Protein AF-A0A9K3H1L2-F1 (afdb_monomer)

Solvent-accessible surface area (backbone atoms only — not comparable to full-atom values): 10005 Å² total; per-residue (Å²): 133,83,80,84,75,62,92,83,67,81,82,74,64,84,87,53,55,66,68,52,49,52,46,61,55,47,61,70,52,71,72,56,74,76,84,75,77,67,78,97,66,95,74,82,89,48,74,64,56,53,55,50,35,44,74,70,60,80,44,50,60,43,63,52,41,54,53,48,51,54,51,54,54,57,38,54,30,93,93,59,59,62,38,61,56,74,37,62,48,73,66,58,32,48,43,35,23,56,15,57,78,63,77,84,90,92,91,78,59,98,61,60,52,81,82,46,75,80,89,71,73,54,80,68,55,46,52,42,47,73,69,50,53,67,72,69,61,39,66,60,51,24,68,96,62,79,62,88,82,51,63,19,99,90,65,81

InterPro domains:
  IPR000120 Amidase [PTHR11895] (106-156)
  IPR023631 Amidase signature domain [PF01425] (115-156)
  IPR036928 Amidase signature (AS) superfamily [G3DSA:3.90.1300.10] (3-156)
  IPR036928 Amidase signature (AS) superfamily [SSF75304] (42-156)

Sequence (156 aa):
MSADAEQETKCLDSSLSAAQQVQEAKDCLETIPKHLTSDNTFRRWTIMDYSSAYGSGAITPHMVAQRLISAIMQSSDPGMDMSFFINYEAHDILKQATESTLRYEKGGTKWLHKVRACKEDAACVERLRSCGAILVGKTNMHELGAGTSGINPHYG

Foldseek 3Di:
DDDDDDPLDDDQDPVDQLVVSVVVVVVSVVPPDPVVDDDPDDDDDDPVNVVVCCVVVVDALLNVLVVVVVVCVVCCDPVHLVQFAPDFDSVLLNVLRVCLVPDDDDADDDPVCVVDPDPDDDPVVVSCVSVSHRDGYHTQADDVNPDDDRDDPVRD

Secondary structure (DSSP, 8-state):
-PPPPPTT--PPPTTS-HHHHHHHHHHHHHTS-GGG--SS---PPPHHHHHHHHHTTSS-HHHHHHHHHHHHHHHTSTTT----EEE--HHHHHHHHHTTTS-------TTHHHHS---S--HHHHHHHHTT-----EE--SGGG--SS---TTT-

Nearest PDB structures (foldseek):
  8ey9-assembly3_C  TM=8.103E-01  e=6.232E-07  Arabidopsis thaliana
  8eww-assembly2_B  TM=7.686E-01  e=2.328E-07  Arabidopsis thaliana
  6dii-assembly6_K  TM=8.052E-01  e=8.477E-07  Arabidopsis thaliana

Mean predicted aligned error: 10.19 Å

Structure (mmCIF, N/CA/C/O backbone):
data_AF-A0A9K3H1L2-F1
#
_entry.id   AF-A0A9K3H1L2-F1
#
loop_
_atom_site.group_PDB
_atom_site.id
_atom_site.type_symbol
_atom_site.label_atom_id
_atom_site.label_alt_id
_atom_site.label_comp_id
_atom_site.label_asym_id
_atom_site.label_entity_id
_atom_site.label_seq_id
_atom_site.pdbx_PDB_ins_code
_atom_site.Cartn_x
_atom_site.Cartn_y
_atom_site.Cartn_z
_atom_site.occupancy
_atom_site.B_iso_or_equiv
_atom_site.auth_seq_id
_atom_site.auth_comp_id
_atom_site.auth_asym_id
_atom_site.auth_atom_id
_atom_site.pdbx_PDB_model_num
ATOM 1 N N . MET A 1 1 ? -3.029 -33.231 26.537 1.00 38.19 1 MET A N 1
ATOM 2 C CA . MET A 1 1 ? -1.870 -32.373 26.857 1.00 38.19 1 MET A CA 1
ATOM 3 C C . MET A 1 1 ? -2.324 -30.939 26.683 1.00 38.19 1 MET A C 1
ATOM 5 O O . MET A 1 1 ? -2.920 -30.669 25.648 1.00 38.19 1 MET A O 1
ATOM 9 N N . SER A 1 2 ? -2.124 -30.067 27.673 1.00 42.56 2 SER A N 1
ATOM 10 C CA . SER A 1 2 ? -2.255 -28.627 27.421 1.00 42.56 2 SER A CA 1
ATOM 11 C C . SER A 1 2 ? -1.032 -28.182 26.628 1.00 42.56 2 SER A C 1
ATOM 13 O O . SER A 1 2 ? 0.057 -28.693 26.883 1.00 42.56 2 SER A O 1
ATOM 15 N N . ALA A 1 3 ? -1.205 -27.265 25.681 1.00 50.31 3 ALA A N 1
ATOM 16 C CA . ALA A 1 3 ? -0.089 -26.432 25.260 1.00 50.31 3 ALA A CA 1
ATOM 17 C C . ALA A 1 3 ? 0.103 -25.360 26.339 1.00 50.31 3 ALA A C 1
ATOM 19 O O . ALA A 1 3 ? -0.887 -24.807 26.829 1.00 50.31 3 ALA A O 1
ATOM 20 N N . ASP A 1 4 ? 1.346 -25.094 26.726 1.00 50.62 4 ASP A N 1
ATOM 21 C CA . ASP A 1 4 ? 1.661 -23.950 27.573 1.00 50.62 4 ASP A CA 1
ATOM 22 C C . ASP A 1 4 ? 1.526 -22.685 26.722 1.00 50.62 4 ASP A C 1
ATOM 24 O O . ASP A 1 4 ? 2.209 -22.529 25.709 1.00 50.62 4 ASP A O 1
ATOM 28 N N . ALA A 1 5 ? 0.591 -21.808 27.087 1.00 57.31 5 ALA A N 1
ATOM 29 C CA . ALA A 1 5 ? 0.401 -20.546 26.387 1.00 57.31 5 ALA A CA 1
ATOM 30 C C . ALA A 1 5 ? 1.557 -19.595 26.729 1.00 57.31 5 ALA A C 1
ATOM 32 O O . ALA A 1 5 ? 1.790 -19.291 27.901 1.00 57.31 5 ALA A O 1
ATOM 33 N N . GLU A 1 6 ? 2.269 -19.122 25.706 1.00 58.81 6 GLU A N 1
ATOM 34 C CA . GLU A 1 6 ? 3.318 -18.112 25.849 1.00 58.81 6 GLU A CA 1
ATOM 35 C C . GLU A 1 6 ? 2.742 -16.855 26.514 1.00 58.81 6 GLU A C 1
ATOM 37 O O . GLU A 1 6 ? 1.812 -16.234 26.000 1.00 58.81 6 GLU A O 1
ATOM 42 N N . GLN A 1 7 ? 3.285 -16.483 27.675 1.00 59.97 7 GLN A N 1
ATOM 43 C CA . GLN A 1 7 ? 2.650 -15.516 28.583 1.00 59.97 7 GLN A CA 1
ATOM 44 C C . GLN A 1 7 ? 2.628 -14.066 28.062 1.00 59.97 7 GLN A C 1
ATOM 46 O O . GLN A 1 7 ? 1.954 -13.224 28.650 1.00 59.97 7 GLN A O 1
ATOM 51 N N . GLU A 1 8 ? 3.312 -13.785 26.949 1.00 68.00 8 GLU A N 1
ATOM 52 C CA . GLU A 1 8 ? 3.322 -12.481 26.268 1.00 68.00 8 GLU A CA 1
ATOM 53 C C . GLU A 1 8 ? 2.535 -12.487 24.933 1.00 68.00 8 GLU A C 1
ATOM 55 O O . GLU A 1 8 ? 2.358 -11.441 24.308 1.00 68.00 8 GLU A O 1
ATOM 60 N N . THR A 1 9 ? 2.002 -13.638 24.498 1.00 72.44 9 THR A N 1
ATOM 61 C CA . THR A 1 9 ? 1.337 -13.797 23.192 1.00 72.44 9 THR A CA 1
ATOM 62 C C . THR A 1 9 ? -0.180 -13.574 23.299 1.00 72.44 9 THR A C 1
ATOM 64 O O . THR A 1 9 ? -0.951 -14.493 23.585 1.00 72.44 9 THR A O 1
ATOM 67 N N . LYS A 1 10 ? -0.650 -12.346 23.021 1.00 78.56 10 LYS A N 1
ATOM 68 C CA . LYS A 1 10 ? -2.092 -12.045 22.893 1.00 78.56 10 LYS A CA 1
ATOM 69 C C . LYS A 1 10 ? -2.632 -12.514 21.535 1.00 78.56 10 LYS A C 1
ATOM 71 O O . LYS A 1 10 ? -2.436 -11.854 20.515 1.00 78.56 10 LYS A O 1
ATOM 76 N N . CYS A 1 11 ? -3.393 -13.606 21.528 1.00 80.38 11 CYS A N 1
ATOM 77 C CA . CYS A 1 11 ? -4.211 -13.989 20.377 1.00 80.38 11 CYS A CA 1
ATOM 78 C C . CYS A 1 11 ? -5.351 -12.976 20.160 1.00 80.38 11 CYS A C 1
ATOM 80 O O . CYS A 1 11 ? -6.143 -12.738 21.070 1.00 80.38 11 CYS A O 1
ATOM 82 N N . LEU A 1 12 ? -5.454 -12.413 18.952 1.00 78.31 12 LEU A N 1
ATOM 83 C CA . LEU A 1 12 ? -6.598 -11.593 18.534 1.00 78.31 12 LEU A CA 1
ATOM 84 C C . LEU A 1 12 ? -7.804 -12.492 18.234 1.00 78.31 12 LEU A C 1
ATOM 86 O O . LEU A 1 12 ? -7.647 -13.533 17.590 1.00 78.31 12 LEU A O 1
ATOM 90 N N . ASP A 1 13 ? -9.009 -12.087 18.640 1.00 82.12 13 ASP A N 1
ATOM 91 C CA . ASP A 1 13 ? -10.205 -12.874 18.330 1.00 82.12 13 ASP A CA 1
ATOM 92 C C . ASP A 1 13 ? -10.614 -12.723 16.853 1.00 82.12 13 ASP A C 1
ATOM 94 O O . ASP A 1 13 ? -11.000 -11.655 16.369 1.00 82.12 13 ASP A O 1
ATOM 98 N N . SER A 1 14 ? -10.570 -13.849 16.141 1.00 78.62 14 SER A N 1
ATOM 99 C CA . SER A 1 14 ? -11.012 -13.997 14.753 1.00 78.62 14 SER A CA 1
ATOM 100 C C . SER A 1 14 ? -12.489 -13.655 14.498 1.00 78.62 14 SER A C 1
ATOM 102 O O . SER A 1 14 ? -12.841 -13.421 13.343 1.00 78.62 14 SER A O 1
ATOM 104 N N . SER A 1 15 ? -13.340 -13.613 15.534 1.00 86.69 15 SER A N 1
ATOM 105 C CA . SER A 1 15 ? -14.758 -13.234 15.429 1.00 86.69 15 SER A CA 1
ATOM 106 C C . SER A 1 15 ? -14.979 -11.718 15.307 1.00 86.69 15 SER A C 1
ATOM 108 O O . SER A 1 15 ? -16.012 -11.276 14.797 1.00 86.69 15 SER A O 1
ATOM 110 N N . LEU A 1 16 ? -14.004 -10.915 15.748 1.00 85.50 16 LEU A N 1
ATOM 111 C CA . LEU A 1 16 ? -14.066 -9.455 15.725 1.00 85.50 16 LEU A CA 1
ATOM 112 C C . LEU A 1 16 ? -13.960 -8.898 14.299 1.00 85.50 16 LEU A C 1
ATOM 114 O O . LEU A 1 16 ? -13.310 -9.471 13.424 1.00 85.50 16 LEU A O 1
ATOM 118 N N . SER A 1 17 ? -14.539 -7.716 14.069 1.00 85.56 17 SER A N 1
ATOM 119 C CA . SER A 1 17 ? -14.324 -7.000 12.808 1.00 85.56 17 SER A CA 1
ATOM 120 C C . SER A 1 17 ? -12.861 -6.567 12.651 1.00 85.56 17 SER A C 1
ATOM 122 O O . SER A 1 17 ? -12.158 -6.308 13.631 1.00 85.56 17 SER A O 1
ATOM 124 N N . ALA A 1 18 ? -12.410 -6.406 11.405 1.00 80.62 18 ALA A N 1
ATOM 125 C CA . ALA A 1 18 ? -11.032 -6.019 11.098 1.00 80.62 18 ALA A CA 1
ATOM 126 C C . ALA A 1 18 ? -10.598 -4.705 11.790 1.00 80.62 18 ALA A C 1
ATOM 128 O O . ALA A 1 18 ? -9.457 -4.578 12.228 1.00 80.62 18 ALA A O 1
ATOM 129 N N . ALA A 1 19 ? -11.519 -3.749 11.971 1.00 79.81 19 ALA A N 1
ATOM 130 C CA . ALA A 1 19 ? -11.256 -2.510 12.705 1.00 79.81 19 ALA A CA 1
ATOM 131 C C . ALA A 1 19 ? -11.042 -2.738 14.216 1.00 79.81 19 ALA A C 1
ATOM 133 O O . ALA A 1 19 ? -10.183 -2.093 14.815 1.00 79.81 19 ALA A O 1
ATOM 134 N N . GLN A 1 20 ? -11.780 -3.672 14.826 1.00 85.69 20 GLN A N 1
ATOM 135 C CA . GLN A 1 20 ? -11.601 -4.049 16.233 1.00 85.69 20 GLN A CA 1
ATOM 136 C C . GLN A 1 20 ? -10.285 -4.808 16.440 1.00 85.69 20 GLN A C 1
ATOM 138 O O . GLN A 1 20 ? -9.550 -4.477 17.362 1.00 85.69 20 GLN A O 1
ATOM 143 N N . GLN A 1 21 ? -9.934 -5.742 15.548 1.00 87.38 21 GLN A N 1
ATOM 144 C CA . GLN A 1 21 ? -8.642 -6.449 15.583 1.00 87.38 21 GLN A CA 1
ATOM 145 C C . GLN A 1 21 ? -7.455 -5.477 15.463 1.00 87.38 21 GLN A C 1
ATOM 147 O O . GLN A 1 21 ? -6.460 -5.613 16.173 1.00 87.38 21 GLN A O 1
ATOM 152 N N . VAL A 1 22 ? -7.571 -4.452 14.608 1.00 84.69 22 VAL A N 1
ATOM 153 C CA . VAL A 1 22 ? -6.570 -3.375 14.503 1.00 84.69 22 VAL A CA 1
ATOM 154 C C . VAL A 1 22 ? -6.500 -2.530 15.779 1.00 84.69 22 VAL A C 1
ATOM 156 O O . VAL A 1 22 ? -5.401 -2.134 16.164 1.00 84.69 22 VAL A O 1
ATOM 159 N N . GLN A 1 23 ? -7.622 -2.260 16.456 1.00 84.75 23 GLN A N 1
ATOM 160 C CA . GLN A 1 23 ? -7.600 -1.529 17.727 1.00 84.75 23 GLN A CA 1
ATOM 161 C C . GLN A 1 23 ? -6.967 -2.361 18.850 1.00 84.75 23 GLN A C 1
ATOM 163 O O . GLN A 1 23 ? -6.051 -1.880 19.506 1.00 84.75 23 GLN A O 1
ATOM 168 N N . GLU A 1 24 ? -7.349 -3.631 18.995 1.00 87.88 24 GLU A N 1
ATOM 169 C CA . GLU A 1 24 ? -6.741 -4.542 19.972 1.00 87.88 24 GLU A CA 1
ATOM 170 C C . GLU A 1 24 ? -5.217 -4.663 19.808 1.00 87.88 24 GLU A C 1
ATOM 172 O O . GLU A 1 24 ? -4.501 -4.812 20.798 1.00 87.88 24 GLU A O 1
ATOM 177 N N . ALA A 1 25 ? -4.724 -4.604 18.567 1.00 86.62 25 ALA A N 1
ATOM 178 C CA . ALA A 1 25 ? -3.297 -4.599 18.261 1.00 86.62 25 ALA A CA 1
ATOM 179 C C . ALA A 1 25 ? -2.620 -3.251 18.579 1.00 86.62 25 ALA A C 1
ATOM 181 O O . ALA A 1 25 ? -1.458 -3.243 18.981 1.00 86.62 25 ALA A O 1
ATOM 182 N N . LYS A 1 26 ? -3.323 -2.114 18.441 1.00 85.00 26 LYS A N 1
ATOM 183 C CA . LYS A 1 26 ? -2.826 -0.795 18.880 1.00 85.00 26 LYS A CA 1
ATOM 184 C C . LYS A 1 26 ? -2.667 -0.730 20.395 1.00 85.00 26 LYS A C 1
ATOM 186 O O . LYS A 1 26 ? -1.634 -0.259 20.866 1.00 85.00 26 LYS A O 1
ATOM 191 N N . ASP A 1 27 ? -3.640 -1.240 21.145 1.00 85.06 27 ASP A N 1
ATOM 192 C CA . ASP A 1 27 ? -3.627 -1.213 22.613 1.00 85.06 27 ASP A CA 1
ATOM 193 C C . ASP A 1 27 ? -2.390 -1.953 23.177 1.00 85.06 27 ASP A C 1
ATOM 195 O O . ASP A 1 27 ? -1.759 -1.511 24.139 1.00 85.06 27 ASP A O 1
ATOM 199 N N . CYS A 1 28 ? -1.968 -3.035 22.510 1.00 82.88 28 CYS A N 1
ATOM 200 C CA . CYS A 1 28 ? -0.737 -3.777 22.812 1.00 82.88 28 CYS A CA 1
ATOM 201 C C . CYS A 1 28 ? 0.571 -3.065 22.406 1.00 82.88 28 CYS A C 1
ATOM 203 O O . CYS A 1 28 ? 1.640 -3.502 22.820 1.00 82.88 28 CYS A O 1
ATOM 205 N N . LEU A 1 29 ? 0.519 -1.986 21.620 1.00 79.12 29 LEU A N 1
ATOM 206 C CA . LEU A 1 29 ? 1.688 -1.165 21.275 1.00 79.12 29 LEU A CA 1
ATOM 207 C C . LEU A 1 29 ? 1.828 0.061 22.187 1.00 79.12 29 LEU A C 1
ATOM 209 O O . LEU A 1 29 ? 2.946 0.507 22.439 1.00 79.12 29 LEU A O 1
ATOM 213 N N . GLU A 1 30 ? 0.727 0.606 22.716 1.00 67.31 30 GLU A N 1
ATOM 214 C CA . GLU A 1 30 ? 0.779 1.774 23.613 1.00 67.31 30 GLU A CA 1
ATOM 215 C C . GLU A 1 30 ? 1.362 1.463 25.002 1.00 67.31 30 GLU A C 1
ATOM 217 O O . GLU A 1 30 ? 1.792 2.376 25.710 1.00 67.31 30 GLU A O 1
ATOM 222 N N . THR A 1 31 ? 1.455 0.181 25.363 1.00 59.88 31 THR A N 1
ATOM 223 C CA . THR A 1 31 ? 2.167 -0.308 26.556 1.00 59.88 31 THR A CA 1
ATOM 224 C C . THR A 1 31 ? 3.696 -0.278 26.422 1.00 59.88 31 THR A C 1
ATOM 226 O O . THR A 1 31 ? 4.390 -0.418 27.430 1.00 59.88 31 THR A O 1
ATOM 229 N N . ILE A 1 32 ? 4.250 -0.036 25.225 1.00 59.00 32 ILE A N 1
ATOM 230 C CA . ILE A 1 32 ? 5.700 0.104 25.017 1.00 59.00 32 ILE A CA 1
ATOM 231 C C . ILE A 1 32 ? 6.167 1.483 25.540 1.00 59.00 32 ILE A C 1
ATOM 233 O O . ILE A 1 32 ? 5.674 2.514 25.069 1.00 59.00 32 ILE A O 1
ATOM 237 N N . PRO A 1 33 ? 7.128 1.564 26.488 1.00 54.47 33 PRO A N 1
ATOM 238 C CA . PRO A 1 33 ? 7.488 2.832 27.124 1.00 54.47 33 PRO A CA 1
ATOM 239 C C . PRO A 1 33 ? 8.045 3.891 26.160 1.00 54.47 33 PRO A C 1
ATOM 241 O O . PRO A 1 33 ? 9.124 3.748 25.586 1.00 54.47 33 PRO A O 1
ATOM 244 N N . LYS A 1 34 ? 7.368 5.045 26.100 1.00 56.69 34 LYS A N 1
ATOM 245 C CA . LYS A 1 34 ? 7.768 6.233 25.312 1.00 56.69 34 LYS A CA 1
ATOM 246 C C . LYS A 1 34 ? 9.104 6.865 25.761 1.00 56.69 34 LYS A C 1
ATOM 248 O O . LYS A 1 34 ? 9.596 7.785 25.122 1.00 56.69 34 LYS A O 1
ATOM 253 N N . HIS A 1 35 ? 9.717 6.373 26.839 1.00 50.72 35 HIS A N 1
ATOM 254 C CA . HIS A 1 35 ? 10.940 6.925 27.436 1.00 50.72 35 HIS A CA 1
ATOM 255 C C . HIS A 1 35 ? 12.227 6.644 26.623 1.00 50.72 35 HIS A C 1
ATOM 257 O O . HIS A 1 35 ? 13.290 7.168 26.952 1.00 50.72 35 HIS A O 1
ATOM 263 N N . LEU A 1 36 ? 12.153 5.845 25.551 1.00 52.50 36 LEU A N 1
ATOM 264 C CA . LEU A 1 36 ? 13.279 5.623 24.631 1.00 52.50 36 LEU A CA 1
ATOM 265 C C . LEU A 1 36 ? 13.447 6.730 23.572 1.00 52.50 36 LEU A C 1
ATOM 267 O O . LEU A 1 36 ? 14.468 6.756 22.892 1.00 52.50 36 LEU A O 1
ATOM 271 N N . THR A 1 37 ? 12.488 7.652 23.414 1.00 54.81 37 THR A N 1
ATOM 272 C CA . THR A 1 37 ? 12.563 8.713 22.391 1.00 54.81 37 THR A CA 1
ATOM 273 C C . THR A 1 37 ? 13.195 9.998 22.927 1.00 54.81 37 THR A C 1
ATOM 275 O O . THR A 1 37 ? 12.525 11.025 23.052 1.00 54.81 37 THR A O 1
ATOM 278 N N . SER A 1 38 ? 14.494 9.935 23.223 1.00 63.16 38 SER A N 1
ATOM 279 C CA . SER A 1 38 ? 15.361 11.120 23.219 1.00 63.16 38 SER A CA 1
ATOM 280 C C . SER A 1 38 ? 16.060 11.261 21.857 1.00 63.16 38 SER A C 1
ATOM 282 O O . SER A 1 38 ? 16.077 10.329 21.054 1.00 63.16 38 SER A O 1
ATOM 284 N N . ASP A 1 39 ? 16.684 12.421 21.661 1.00 57.34 39 ASP A N 1
ATOM 285 C CA . ASP A 1 39 ? 17.718 12.735 20.665 1.00 57.34 39 ASP A CA 1
ATOM 286 C C . ASP A 1 39 ? 17.273 12.980 19.209 1.00 57.34 39 ASP A C 1
ATOM 288 O O . ASP A 1 39 ? 16.393 12.329 18.649 1.00 57.34 39 ASP A O 1
ATOM 292 N N . ASN A 1 40 ? 17.973 13.923 18.562 1.00 68.50 40 ASN A N 1
ATOM 293 C CA . ASN A 1 40 ? 17.804 14.356 17.163 1.00 68.50 40 ASN A CA 1
ATOM 294 C C . ASN A 1 40 ? 18.303 13.312 16.135 1.00 68.50 40 ASN A C 1
ATOM 296 O O . ASN A 1 40 ? 18.979 13.645 15.161 1.00 68.50 40 ASN A O 1
ATOM 300 N N . THR A 1 41 ? 18.024 12.031 16.363 1.00 79.06 41 THR A N 1
ATOM 301 C CA . THR A 1 41 ? 18.459 10.936 15.487 1.00 79.06 41 THR A CA 1
ATOM 302 C C . THR A 1 41 ? 17.506 10.743 14.303 1.00 79.06 41 THR A C 1
ATOM 304 O O . THR A 1 41 ? 16.319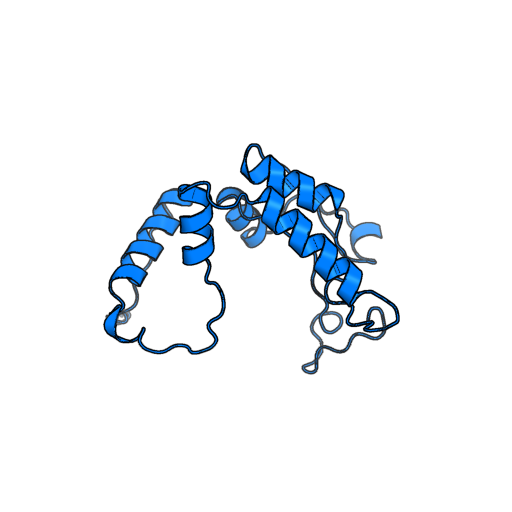 11.073 14.355 1.00 79.06 41 THR A O 1
ATOM 307 N N . PHE A 1 42 ? 18.017 10.199 13.194 1.00 84.56 42 PHE A N 1
ATOM 308 C CA . PHE A 1 42 ? 17.179 9.859 12.045 1.00 84.56 42 PHE A CA 1
ATOM 309 C C . PHE A 1 42 ? 16.256 8.678 12.387 1.00 84.56 42 PHE A C 1
ATOM 311 O O . PHE A 1 42 ? 16.714 7.540 12.498 1.00 84.56 42 PHE A O 1
ATOM 318 N N . ARG A 1 43 ? 14.946 8.937 12.487 1.00 85.38 43 ARG A N 1
ATOM 319 C CA . ARG A 1 43 ? 13.909 7.898 12.595 1.00 85.38 43 ARG A CA 1
ATOM 320 C C . ARG A 1 43 ? 13.111 7.758 11.300 1.00 85.38 43 ARG A C 1
ATOM 322 O O . ARG A 1 43 ? 12.864 8.736 10.597 1.00 85.38 43 ARG A O 1
ATOM 329 N N . ARG A 1 44 ? 12.661 6.537 11.004 1.00 88.31 44 ARG A N 1
ATOM 330 C CA . ARG A 1 44 ? 11.692 6.270 9.927 1.00 88.31 44 ARG A CA 1
ATOM 331 C C . ARG A 1 44 ? 10.270 6.523 10.438 1.00 88.31 44 ARG A C 1
ATOM 333 O O . ARG A 1 44 ? 9.986 6.292 11.611 1.00 88.31 44 ARG A O 1
ATOM 340 N N . TRP A 1 45 ? 9.381 6.966 9.552 1.00 89.69 45 TRP A N 1
ATOM 341 C CA . TRP A 1 45 ? 7.955 7.118 9.854 1.00 89.69 45 TRP A CA 1
ATOM 342 C C . TRP A 1 45 ? 7.282 5.754 10.038 1.00 89.69 45 TRP A C 1
ATOM 344 O O . TRP A 1 45 ? 7.475 4.851 9.224 1.00 89.69 45 TRP A O 1
ATOM 354 N N . THR A 1 46 ? 6.481 5.613 11.093 1.00 90.25 46 THR A N 1
ATOM 355 C CA . THR A 1 46 ? 5.722 4.394 11.406 1.00 90.25 46 THR A CA 1
ATOM 356 C C . THR A 1 46 ? 4.295 4.453 10.855 1.00 90.25 46 THR A C 1
ATOM 358 O O . THR A 1 46 ? 3.783 5.520 10.511 1.00 90.25 46 THR A O 1
ATOM 361 N N . ILE A 1 47 ? 3.603 3.308 10.841 1.00 89.31 47 ILE A N 1
ATOM 362 C CA . ILE A 1 47 ? 2.163 3.237 10.527 1.00 89.31 47 ILE A CA 1
ATOM 363 C C . ILE A 1 47 ? 1.347 4.135 11.476 1.00 89.31 47 ILE A C 1
ATOM 365 O O . ILE A 1 47 ? 0.377 4.757 11.047 1.00 89.31 47 ILE A O 1
ATOM 369 N N . MET A 1 48 ? 1.765 4.266 12.741 1.00 85.62 48 MET A N 1
ATOM 370 C CA . MET A 1 48 ? 1.087 5.117 13.723 1.00 85.62 48 MET A CA 1
ATOM 371 C C . MET A 1 48 ? 1.314 6.611 13.475 1.00 85.62 48 MET A C 1
ATOM 373 O O . MET A 1 48 ? 0.370 7.383 13.643 1.00 85.62 48 MET A O 1
ATOM 377 N N . ASP A 1 49 ? 2.496 7.026 13.006 1.00 89.25 49 ASP A N 1
ATOM 378 C CA . ASP A 1 49 ? 2.733 8.420 12.600 1.00 89.25 49 ASP A CA 1
ATOM 379 C C . ASP A 1 49 ? 1.778 8.815 11.458 1.00 89.25 49 ASP A C 1
ATOM 381 O O . ASP A 1 49 ? 1.074 9.821 11.557 1.00 89.25 49 ASP A O 1
ATOM 385 N N . TYR A 1 50 ? 1.675 7.981 10.412 1.00 87.19 50 TYR A N 1
ATOM 386 C CA . TYR A 1 50 ? 0.729 8.198 9.309 1.00 87.19 50 TYR A CA 1
ATOM 387 C C . TYR A 1 50 ? -0.734 8.147 9.774 1.00 87.19 50 TYR A C 1
ATOM 389 O O . TYR A 1 50 ? -1.497 9.055 9.452 1.00 87.19 50 TYR A O 1
ATOM 397 N N . SER A 1 51 ? -1.132 7.148 10.575 1.00 84.81 51 SER A N 1
ATOM 398 C CA . SER A 1 51 ? -2.496 7.048 11.125 1.00 84.81 51 SER A CA 1
ATOM 399 C C . SER A 1 51 ? -2.890 8.297 11.920 1.00 84.81 51 SER A C 1
ATOM 401 O O . SER A 1 51 ? -4.042 8.720 11.848 1.00 84.81 51 SER A O 1
ATOM 403 N N . SER A 1 52 ? -1.949 8.882 12.664 1.00 84.12 52 SER A N 1
ATOM 404 C CA . SER A 1 52 ? -2.177 10.085 13.470 1.00 84.12 52 SER A CA 1
ATOM 405 C C . SER A 1 52 ? -2.257 11.339 12.596 1.00 84.12 52 SER A C 1
ATOM 407 O O . SER A 1 52 ? -3.141 12.169 12.787 1.00 84.12 52 SER A O 1
ATOM 409 N N . ALA A 1 53 ? -1.373 11.458 11.601 1.00 81.38 53 ALA A N 1
ATOM 410 C CA . ALA A 1 53 ? -1.313 12.606 10.698 1.00 81.38 53 ALA A CA 1
ATOM 411 C C . ALA A 1 53 ? -2.459 12.643 9.665 1.00 81.38 53 ALA A C 1
ATOM 413 O O . ALA A 1 53 ? -2.838 13.726 9.220 1.00 81.38 53 ALA A O 1
ATOM 414 N N . TYR A 1 54 ? -3.044 11.487 9.322 1.00 83.00 54 TYR A N 1
ATOM 415 C CA . TYR A 1 54 ? -4.322 11.406 8.606 1.00 83.00 54 TYR A CA 1
ATOM 416 C C . TYR A 1 54 ? -5.498 11.781 9.518 1.00 83.00 54 TYR A C 1
ATOM 418 O O . TYR A 1 54 ? -6.353 12.565 9.115 1.00 83.00 54 TYR A O 1
ATOM 426 N N . GLY A 1 55 ? -5.529 11.270 10.757 1.00 77.75 55 GLY A N 1
ATOM 427 C CA . GLY A 1 55 ? -6.596 11.557 11.725 1.00 77.75 55 GLY A CA 1
ATOM 428 C C . GLY A 1 55 ? -6.687 13.031 12.141 1.00 77.75 55 GLY A C 1
ATOM 429 O O . GLY A 1 55 ? -7.778 13.521 12.412 1.00 77.75 55 GLY A O 1
ATOM 430 N N . SER A 1 56 ? -5.564 13.755 12.139 1.00 82.25 56 SER A N 1
ATOM 431 C CA . SER A 1 56 ? -5.516 15.207 12.365 1.00 82.25 56 SER A CA 1
ATOM 432 C C . SER A 1 56 ? -5.708 16.054 11.099 1.00 82.25 56 SER A C 1
ATOM 434 O O . SER A 1 56 ? -5.735 17.279 11.190 1.00 82.25 56 SER A O 1
ATOM 436 N N . GLY A 1 57 ? -5.802 15.433 9.917 1.00 79.69 57 GLY A N 1
ATOM 437 C CA . GLY A 1 57 ? -5.892 16.124 8.627 1.00 79.69 57 GLY A CA 1
ATOM 438 C C . GLY A 1 57 ? -4.615 16.853 8.181 1.00 79.69 57 GLY A C 1
ATOM 439 O O . GLY A 1 57 ? -4.640 17.538 7.161 1.00 79.69 57 GLY A O 1
ATOM 440 N N . ALA A 1 58 ? -3.497 16.712 8.904 1.00 87.19 58 ALA A N 1
ATOM 441 C CA . ALA A 1 58 ? -2.233 17.390 8.596 1.00 87.19 58 ALA A CA 1
ATOM 442 C C . ALA A 1 58 ? -1.614 16.941 7.255 1.00 87.19 58 ALA A C 1
ATOM 444 O O . ALA A 1 58 ? -0.919 17.713 6.593 1.00 87.19 58 ALA A O 1
ATOM 445 N N . ILE A 1 59 ? -1.882 15.697 6.848 1.00 86.69 59 ILE A N 1
ATOM 446 C CA . ILE A 1 59 ? -1.650 15.163 5.499 1.00 86.69 59 ILE A CA 1
ATOM 447 C C . ILE A 1 59 ? -2.830 14.264 5.109 1.00 86.69 59 ILE A C 1
ATOM 449 O O . ILE A 1 59 ? -3.555 13.775 5.971 1.00 86.69 59 ILE A O 1
ATOM 453 N N . THR A 1 60 ? -3.004 13.991 3.816 1.00 86.38 60 THR A N 1
ATOM 454 C CA . THR A 1 60 ? -4.011 13.033 3.324 1.00 86.38 60 THR A CA 1
ATOM 455 C C . THR A 1 60 ? -3.355 11.817 2.662 1.00 86.38 60 THR A C 1
ATOM 457 O O . THR A 1 60 ? -2.243 11.942 2.132 1.00 86.38 60 THR A O 1
ATOM 460 N N . PRO A 1 61 ? -4.031 10.651 2.606 1.00 86.44 61 PRO A N 1
ATOM 461 C CA . PRO A 1 61 ? -3.533 9.494 1.862 1.00 86.44 61 PRO A CA 1
ATOM 462 C C . PRO A 1 61 ? -3.281 9.805 0.378 1.00 86.44 61 PRO A C 1
ATOM 464 O O . PRO A 1 61 ? -2.300 9.330 -0.187 1.00 86.44 61 PRO A O 1
ATOM 467 N N . HIS A 1 62 ? -4.093 10.677 -0.234 1.00 85.19 62 HIS A N 1
ATOM 468 C CA . HIS A 1 62 ? -3.897 11.151 -1.608 1.00 85.19 62 HIS A CA 1
ATOM 469 C C . HIS A 1 62 ? -2.569 11.915 -1.781 1.00 85.19 62 HIS A C 1
ATOM 471 O O . HIS A 1 62 ? -1.812 11.625 -2.706 1.00 85.19 62 HIS A O 1
ATOM 477 N N . MET A 1 63 ? -2.229 12.839 -0.871 1.00 87.50 63 MET A N 1
ATOM 478 C CA . MET A 1 63 ? -0.943 13.562 -0.908 1.00 87.50 63 MET A CA 1
ATOM 479 C C . MET A 1 63 ? 0.261 12.622 -0.747 1.00 87.50 63 MET A C 1
ATOM 481 O O . MET A 1 63 ? 1.307 12.839 -1.362 1.00 87.50 63 MET A O 1
ATOM 485 N N . VAL A 1 64 ? 0.132 11.579 0.081 1.00 91.88 64 VAL A N 1
ATOM 486 C CA . VAL A 1 64 ? 1.183 10.566 0.267 1.00 91.88 64 VAL A CA 1
ATOM 487 C C . VAL A 1 64 ? 1.322 9.696 -0.985 1.00 91.88 64 VAL A C 1
ATOM 489 O O . VAL A 1 64 ? 2.439 9.489 -1.454 1.00 91.88 64 VAL A O 1
ATOM 492 N N . ALA A 1 65 ? 0.208 9.267 -1.585 1.00 89.06 65 ALA A N 1
ATOM 493 C CA . ALA A 1 65 ? 0.190 8.501 -2.829 1.00 89.06 65 ALA A CA 1
ATOM 494 C C . ALA A 1 65 ? 0.804 9.269 -4.012 1.00 89.06 65 ALA A C 1
ATOM 496 O O . ALA A 1 65 ? 1.636 8.713 -4.726 1.00 89.06 65 ALA A O 1
ATOM 497 N N . GLN A 1 66 ? 0.478 10.557 -4.180 1.00 89.00 66 GLN A N 1
ATOM 498 C CA . GLN A 1 66 ? 1.114 11.421 -5.184 1.00 89.00 66 GLN A CA 1
ATOM 499 C C . GLN A 1 66 ? 2.641 11.462 -5.017 1.00 89.00 66 GLN A C 1
ATOM 501 O O . GLN A 1 66 ? 3.377 11.220 -5.971 1.00 89.00 66 GLN A O 1
ATOM 506 N N . ARG A 1 67 ? 3.131 11.722 -3.794 1.00 93.19 67 ARG A N 1
ATOM 507 C CA . ARG A 1 67 ? 4.575 11.769 -3.496 1.00 93.19 67 ARG A CA 1
ATOM 508 C C . ARG A 1 67 ? 5.263 10.423 -3.733 1.00 93.19 67 ARG A C 1
ATOM 510 O O . ARG A 1 67 ? 6.385 10.397 -4.233 1.00 93.19 67 ARG A O 1
ATOM 517 N N . LEU A 1 68 ? 4.591 9.320 -3.403 1.00 91.75 68 LEU A N 1
ATOM 518 C CA . LEU A 1 68 ? 5.085 7.966 -3.635 1.00 91.75 68 LEU A CA 1
ATOM 519 C C . LEU A 1 68 ? 5.210 7.652 -5.131 1.00 91.75 68 LEU A C 1
ATOM 521 O O . LEU A 1 68 ? 6.238 7.128 -5.546 1.00 91.75 68 LEU A O 1
ATOM 525 N N . ILE A 1 69 ? 4.222 8.019 -5.950 1.00 88.56 69 ILE A N 1
ATOM 526 C CA . ILE A 1 69 ? 4.277 7.829 -7.409 1.00 88.56 69 ILE A CA 1
ATOM 527 C C . ILE A 1 69 ? 5.447 8.613 -8.012 1.00 88.56 69 ILE A C 1
ATOM 529 O O . ILE A 1 69 ? 6.208 8.042 -8.791 1.00 88.56 69 ILE A O 1
ATOM 533 N N . SER A 1 70 ? 5.665 9.866 -7.596 1.00 88.94 70 SER A N 1
ATOM 534 C CA . SER A 1 70 ? 6.838 10.641 -8.027 1.00 88.94 70 SER A CA 1
ATOM 535 C C . SER A 1 70 ? 8.161 9.953 -7.669 1.00 88.94 70 SER A C 1
ATOM 537 O O . SER A 1 70 ? 9.074 9.928 -8.491 1.00 88.94 70 SER A O 1
ATOM 539 N N . ALA A 1 71 ? 8.266 9.347 -6.481 1.00 89.38 71 ALA A N 1
ATOM 540 C CA . ALA A 1 71 ? 9.458 8.605 -6.063 1.00 89.38 71 ALA A CA 1
ATOM 541 C C . ALA A 1 71 ? 9.646 7.276 -6.829 1.00 89.38 71 ALA A C 1
ATOM 543 O O . ALA A 1 71 ? 10.775 6.896 -7.141 1.00 89.38 71 ALA A O 1
ATOM 544 N N . ILE A 1 72 ? 8.558 6.580 -7.179 1.00 85.94 72 ILE A N 1
ATOM 545 C CA . ILE A 1 72 ? 8.601 5.377 -8.031 1.00 85.94 72 ILE A CA 1
ATOM 546 C C . ILE A 1 72 ? 9.073 5.748 -9.443 1.00 85.94 72 ILE A C 1
ATOM 548 O O . ILE A 1 72 ? 9.959 5.091 -9.983 1.00 85.94 72 ILE A O 1
ATOM 552 N N . MET A 1 73 ? 8.549 6.834 -10.018 1.00 83.69 73 MET A N 1
ATOM 553 C CA . MET A 1 73 ? 8.989 7.334 -11.324 1.00 83.69 73 MET A CA 1
ATOM 554 C C . MET A 1 73 ? 10.472 7.735 -11.308 1.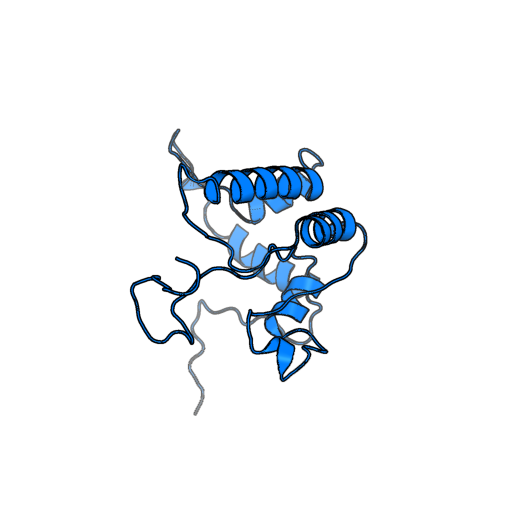00 83.69 73 MET A C 1
ATOM 556 O O . MET A 1 73 ? 11.213 7.319 -12.189 1.00 83.69 73 MET A O 1
ATOM 560 N N . GLN A 1 74 ? 10.933 8.451 -10.275 1.00 85.06 74 GLN A N 1
ATOM 561 C CA . GLN A 1 74 ? 12.345 8.842 -10.124 1.00 85.06 74 GLN A CA 1
ATOM 562 C C . GLN A 1 74 ? 13.295 7.649 -9.927 1.00 85.06 74 GLN A C 1
ATOM 564 O O . GLN A 1 74 ? 14.393 7.652 -10.468 1.00 85.06 74 GLN A O 1
ATOM 569 N N . SER A 1 75 ? 12.885 6.608 -9.196 1.00 82.25 75 SER A N 1
ATOM 570 C CA . SER A 1 75 ? 13.692 5.381 -9.030 1.00 82.25 75 SER A CA 1
ATOM 571 C C . SER A 1 75 ? 13.671 4.447 -10.250 1.00 82.25 75 SER A C 1
ATOM 573 O O . SER A 1 75 ? 14.472 3.514 -10.311 1.00 82.25 75 SER A O 1
ATOM 575 N N . SER A 1 76 ? 12.794 4.727 -11.220 1.00 74.81 76 SER A N 1
ATOM 576 C CA . SER A 1 76 ? 12.714 4.065 -12.532 1.00 74.81 76 SER A CA 1
ATOM 577 C C . SER A 1 76 ? 13.342 4.905 -13.659 1.00 74.81 76 SER A C 1
ATOM 579 O O . SER A 1 76 ? 13.219 4.551 -14.830 1.00 74.81 76 SER A O 1
ATOM 581 N N . ASP A 1 77 ? 13.968 6.040 -13.330 1.00 80.44 77 ASP A N 1
ATOM 582 C CA . ASP A 1 77 ? 14.691 6.876 -14.290 1.00 80.44 77 ASP A CA 1
ATOM 583 C C . ASP A 1 77 ? 16.009 6.190 -14.718 1.00 80.44 77 ASP A C 1
ATOM 585 O O . ASP A 1 77 ? 16.619 5.501 -13.888 1.00 80.44 77 ASP A O 1
ATOM 589 N N . PRO A 1 78 ? 16.505 6.374 -15.962 1.00 71.88 78 PRO A N 1
ATOM 590 C CA . PRO A 1 78 ? 17.752 5.752 -16.421 1.00 71.88 78 PRO A CA 1
ATOM 591 C C . PRO A 1 78 ? 19.007 6.123 -15.612 1.00 71.88 78 PRO A C 1
ATOM 593 O O . PRO A 1 78 ? 20.037 5.472 -15.766 1.00 71.88 78 PRO A O 1
ATOM 596 N N . GLY A 1 79 ? 18.946 7.150 -14.754 1.00 71.81 79 GLY A N 1
ATOM 597 C CA . GLY A 1 79 ? 19.994 7.459 -13.778 1.00 71.81 79 GLY A CA 1
ATOM 598 C C . GLY A 1 79 ? 19.992 6.595 -12.504 1.00 71.81 79 GLY A C 1
ATOM 599 O O . GLY A 1 79 ? 20.910 6.739 -11.696 1.00 71.81 79 GLY A O 1
ATOM 600 N N . MET A 1 80 ? 18.989 5.731 -12.290 1.00 73.81 80 MET A N 1
ATOM 601 C CA . MET A 1 80 ? 18.879 4.855 -11.109 1.00 73.81 80 MET A CA 1
ATOM 602 C C . MET A 1 80 ? 18.547 3.391 -11.429 1.00 73.81 80 MET A C 1
ATOM 604 O O . MET A 1 80 ? 19.127 2.518 -10.792 1.00 73.81 80 MET A O 1
ATOM 608 N N . ASP A 1 81 ? 17.611 3.131 -12.351 1.00 71.19 81 ASP A N 1
ATOM 609 C CA . ASP A 1 81 ? 17.156 1.789 -12.782 1.00 71.19 81 ASP A CA 1
ATOM 610 C C . ASP A 1 81 ? 16.956 0.754 -11.643 1.00 71.19 81 ASP A C 1
ATOM 612 O O . ASP A 1 81 ? 17.297 -0.422 -11.756 1.00 71.19 81 ASP A O 1
ATOM 616 N N . MET A 1 82 ? 16.412 1.182 -10.494 1.00 74.25 82 MET A N 1
ATOM 617 C CA . MET A 1 82 ? 16.269 0.306 -9.317 1.00 74.25 82 MET A CA 1
ATOM 618 C C . MET A 1 82 ? 14.995 -0.554 -9.332 1.00 74.25 82 MET A C 1
ATOM 620 O O . MET A 1 82 ? 14.827 -1.406 -8.460 1.00 74.25 82 MET A O 1
ATOM 624 N N . SER A 1 83 ? 14.094 -0.324 -10.296 1.00 70.56 83 SER A N 1
ATOM 625 C CA . SER A 1 83 ? 12.968 -1.198 -10.674 1.00 70.56 83 SER A CA 1
ATOM 626 C C . SER A 1 83 ? 12.183 -1.836 -9.507 1.00 70.56 83 SER A C 1
ATOM 628 O O . SER A 1 83 ? 11.753 -2.989 -9.561 1.00 70.56 83 SER A O 1
ATOM 630 N N . PHE A 1 84 ? 11.946 -1.063 -8.435 1.00 78.81 84 PHE A N 1
ATOM 631 C CA . PHE A 1 84 ? 11.341 -1.550 -7.185 1.00 78.81 84 PHE A CA 1
ATOM 632 C C . PHE A 1 84 ? 9.951 -2.184 -7.365 1.00 78.81 84 PHE A C 1
ATOM 634 O O . PHE A 1 84 ? 9.596 -3.105 -6.624 1.00 78.81 84 PHE A O 1
ATOM 641 N N . PHE A 1 85 ? 9.165 -1.702 -8.334 1.00 76.31 85 PHE A N 1
ATOM 642 C CA . PHE A 1 85 ? 7.821 -2.192 -8.637 1.00 76.31 85 PHE A CA 1
ATOM 643 C C . PHE A 1 85 ? 7.745 -2.744 -10.061 1.00 76.31 85 PHE A C 1
ATOM 645 O O . PHE A 1 85 ? 7.727 -1.997 -11.035 1.00 76.31 85 PHE A O 1
ATOM 652 N N . ILE A 1 86 ? 7.607 -4.065 -10.171 1.00 73.75 86 ILE A N 1
ATOM 653 C CA . ILE A 1 86 ? 7.504 -4.786 -11.449 1.00 73.75 86 ILE A CA 1
ATOM 654 C C . ILE A 1 86 ? 6.152 -4.619 -12.148 1.00 73.75 86 ILE A C 1
ATOM 656 O O . ILE A 1 86 ? 6.005 -4.959 -13.324 1.00 73.75 86 ILE A O 1
ATOM 660 N N . ASN A 1 87 ? 5.151 -4.156 -11.400 1.00 69.19 87 ASN A N 1
ATOM 661 C CA . ASN A 1 87 ? 3.845 -3.756 -11.894 1.00 69.19 87 ASN A CA 1
ATOM 662 C C . ASN A 1 87 ? 3.219 -2.775 -10.894 1.00 69.19 87 ASN A C 1
ATOM 664 O O . ASN A 1 87 ? 3.018 -3.126 -9.728 1.00 69.19 87 ASN A O 1
ATOM 668 N N . TYR A 1 88 ? 2.893 -1.572 -11.351 1.00 72.19 88 TYR A N 1
ATOM 669 C CA . TYR A 1 88 ? 2.104 -0.590 -10.618 1.00 72.19 88 TYR A CA 1
ATOM 670 C C . TYR A 1 88 ? 1.252 0.199 -11.619 1.00 72.19 88 TYR A C 1
ATOM 672 O O . TYR A 1 88 ? 1.681 0.445 -12.745 1.00 72.19 88 TYR A O 1
ATOM 680 N N . GLU A 1 89 ? 0.050 0.607 -11.220 1.00 79.06 89 GLU A N 1
ATOM 681 C CA . GLU A 1 89 ? -0.814 1.461 -12.038 1.00 79.06 89 GLU A CA 1
ATOM 682 C C . GLU A 1 89 ? -1.030 2.769 -11.276 1.00 79.06 89 GLU A C 1
ATOM 684 O O . GLU A 1 89 ? -1.775 2.807 -10.304 1.00 79.06 89 GLU A O 1
ATOM 689 N N . ALA A 1 90 ? -0.367 3.853 -11.691 1.00 80.06 90 ALA A N 1
ATOM 690 C CA . ALA A 1 90 ? -0.447 5.145 -10.996 1.00 80.06 90 ALA A CA 1
ATOM 691 C C . ALA A 1 90 ? -1.893 5.656 -10.846 1.00 80.06 90 ALA A C 1
ATOM 693 O O . ALA A 1 90 ? -2.232 6.264 -9.831 1.00 80.06 90 ALA A O 1
ATOM 694 N N . HIS A 1 91 ? -2.752 5.357 -11.826 1.00 74.69 91 HIS A N 1
ATOM 695 C CA . HIS A 1 91 ? -4.181 5.625 -11.739 1.00 74.69 91 HIS A CA 1
ATOM 696 C C . HIS A 1 91 ? -4.853 4.780 -10.648 1.00 74.69 91 HIS A C 1
ATOM 698 O O . HIS A 1 91 ? -5.514 5.365 -9.802 1.00 74.69 91 HIS A O 1
ATOM 704 N N . ASP A 1 92 ? -4.639 3.460 -10.584 1.00 75.06 92 ASP A N 1
ATOM 705 C CA . ASP A 1 92 ? -5.199 2.613 -9.517 1.00 75.06 92 ASP A CA 1
ATOM 706 C C . ASP A 1 92 ? -4.645 2.960 -8.122 1.00 75.06 92 ASP A C 1
ATOM 708 O O . ASP A 1 92 ? -5.390 2.909 -7.152 1.00 75.06 92 ASP A O 1
ATOM 712 N N . ILE A 1 93 ? -3.390 3.411 -7.994 1.00 79.31 93 ILE A N 1
ATOM 713 C CA . ILE A 1 93 ? -2.849 3.916 -6.716 1.00 79.31 93 ILE A CA 1
ATOM 714 C C . ILE A 1 93 ? -3.573 5.203 -6.291 1.00 79.31 93 ILE A C 1
ATOM 716 O O . ILE A 1 93 ? -4.007 5.312 -5.145 1.00 79.31 93 ILE A O 1
ATOM 720 N N . LEU A 1 94 ? -3.710 6.192 -7.186 1.00 79.38 94 LEU A N 1
ATOM 721 C CA . LEU A 1 94 ? -4.410 7.450 -6.882 1.00 79.38 94 LEU A CA 1
ATOM 722 C C . LEU A 1 94 ? -5.907 7.238 -6.675 1.00 79.38 94 LEU A C 1
ATOM 724 O O . LEU A 1 94 ? -6.499 7.920 -5.838 1.00 79.38 94 LEU A O 1
ATOM 728 N N . LYS A 1 95 ? -6.491 6.277 -7.394 1.00 77.19 95 LYS A N 1
ATOM 729 C CA . LYS A 1 95 ? -7.833 5.751 -7.188 1.00 77.19 95 LYS A CA 1
ATOM 730 C C . LYS A 1 95 ? -7.891 5.173 -5.778 1.00 77.19 95 LYS A C 1
ATOM 732 O O . LYS A 1 95 ? -8.380 5.885 -4.917 1.00 77.19 95 LYS A O 1
ATOM 737 N N . GLN A 1 96 ? -7.237 4.052 -5.464 1.00 73.56 96 GLN A N 1
ATOM 738 C CA . GLN A 1 96 ? -7.151 3.466 -4.114 1.00 73.56 96 GLN A CA 1
ATOM 739 C C . GLN A 1 96 ? -6.813 4.463 -2.983 1.00 73.56 96 GLN A C 1
ATOM 741 O O . GLN A 1 96 ? -7.261 4.255 -1.864 1.00 73.56 96 GLN A O 1
ATOM 746 N N . ALA A 1 97 ? -6.067 5.548 -3.223 1.00 78.12 97 ALA A N 1
ATOM 747 C CA . ALA A 1 97 ? -5.772 6.579 -2.220 1.00 78.12 97 ALA A CA 1
ATOM 748 C C . ALA A 1 97 ? -6.883 7.628 -2.032 1.00 78.12 97 ALA A C 1
ATOM 750 O O . ALA A 1 97 ? -7.170 8.025 -0.905 1.00 78.12 97 ALA A O 1
ATOM 751 N N . THR A 1 98 ? -7.539 8.051 -3.114 1.00 67.88 98 THR A N 1
ATOM 752 C CA . THR A 1 98 ? -8.791 8.842 -3.074 1.00 67.88 98 THR A CA 1
ATOM 753 C C . THR A 1 98 ? -9.949 7.982 -2.560 1.00 67.88 98 THR A C 1
ATOM 755 O O . THR A 1 98 ? -10.885 8.442 -1.921 1.00 67.88 98 THR A O 1
ATOM 758 N N . GLU A 1 99 ? -9.845 6.683 -2.784 1.00 64.44 99 GLU A N 1
ATOM 759 C CA . GLU A 1 99 ? -10.796 5.653 -2.424 1.00 64.44 99 GLU A CA 1
ATOM 760 C C . GLU A 1 99 ? -10.485 4.996 -1.065 1.00 64.44 99 GLU A C 1
ATOM 762 O O . GLU A 1 99 ? -11.326 4.324 -0.476 1.00 64.44 99 GLU A O 1
ATOM 767 N N . SER A 1 100 ? -9.344 5.328 -0.461 1.00 55.28 100 SER A N 1
ATOM 768 C CA . SER A 1 100 ? -9.162 5.272 0.990 1.00 55.28 100 SER A CA 1
ATOM 769 C C . SER A 1 100 ? -10.108 6.262 1.686 1.00 55.28 100 SER A C 1
ATOM 771 O O . SER A 1 100 ? -10.306 6.163 2.895 1.00 55.28 100 SER A O 1
ATOM 773 N N . THR A 1 101 ? -10.726 7.182 0.930 1.00 52.03 101 THR A N 1
ATOM 774 C CA . THR A 1 101 ? -11.960 7.880 1.304 1.00 52.03 101 THR A CA 1
ATOM 775 C C . THR A 1 101 ? -13.228 7.126 0.823 1.00 52.03 101 THR A C 1
ATOM 777 O O . THR A 1 101 ? -14.191 7.091 1.581 1.00 52.03 101 THR A O 1
ATOM 780 N N . LEU A 1 102 ? -13.244 6.479 -0.368 1.00 45.03 102 LEU A N 1
ATOM 781 C CA . LEU A 1 102 ? -14.373 5.707 -0.989 1.00 45.03 102 LEU A CA 1
ATOM 782 C C . LEU A 1 102 ? -13.966 4.525 -1.982 1.00 45.03 102 LEU A C 1
ATOM 784 O O . LEU A 1 102 ? -13.856 4.779 -3.170 1.00 45.03 102 LEU A O 1
ATOM 788 N N . ARG A 1 103 ? -13.775 3.252 -1.544 1.00 45.97 103 ARG A N 1
ATOM 789 C CA . ARG A 1 103 ? -13.014 2.062 -2.135 1.00 45.97 103 ARG A CA 1
ATOM 790 C C . ARG A 1 103 ? -13.342 1.418 -3.544 1.00 45.97 103 ARG A C 1
ATOM 792 O O . ARG A 1 103 ? -14.525 1.240 -3.806 1.00 45.97 103 ARG A O 1
ATOM 799 N N . TYR A 1 104 ? -12.323 0.935 -4.336 1.00 33.12 104 TYR A N 1
ATOM 800 C CA . TYR A 1 104 ? -12.092 -0.372 -5.105 1.00 33.12 104 TYR A CA 1
ATOM 801 C C . TYR A 1 104 ? -11.302 -0.231 -6.482 1.00 33.12 104 TYR A C 1
ATOM 803 O O . TYR A 1 104 ? -11.677 0.638 -7.255 1.00 33.12 104 TYR A O 1
ATOM 811 N N . GLU A 1 105 ? -10.375 -1.045 -7.070 1.00 40.81 105 GLU A N 1
ATOM 812 C CA . GLU A 1 105 ? -9.606 -2.306 -6.806 1.00 40.81 105 GLU A CA 1
ATOM 813 C C . GLU A 1 105 ? -8.937 -2.912 -8.116 1.00 40.81 105 GLU A C 1
ATOM 815 O O . GLU A 1 105 ? -9.654 -3.011 -9.116 1.00 40.81 105 GLU A O 1
ATOM 820 N N . LYS A 1 106 ? -7.647 -3.391 -8.149 1.00 40.19 106 LYS A N 1
ATOM 821 C CA . LYS A 1 106 ? -7.049 -4.346 -9.176 1.00 40.19 106 LYS A CA 1
ATOM 822 C C . LYS A 1 106 ? -5.598 -4.905 -8.917 1.00 40.19 106 LYS A C 1
ATOM 824 O O . LYS A 1 106 ? -4.977 -4.561 -7.914 1.00 40.19 106 LYS A O 1
ATOM 829 N N . GLY A 1 107 ? -5.036 -5.789 -9.795 1.00 42.25 107 GLY A N 1
ATOM 830 C CA . GLY A 1 107 ? -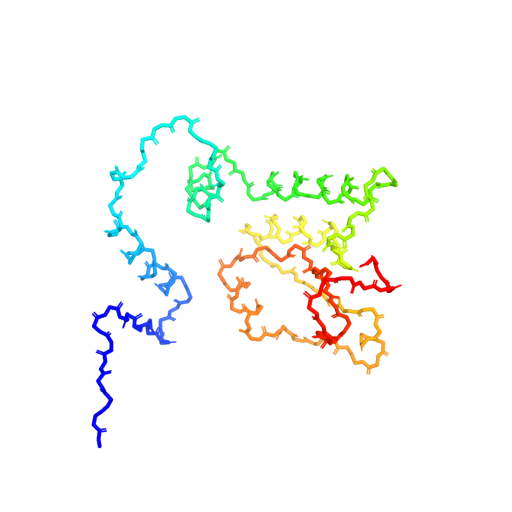3.598 -6.237 -9.801 1.00 42.25 107 GLY A CA 1
ATOM 831 C C . GLY A 1 107 ? -3.181 -7.489 -10.657 1.00 42.25 107 GLY A C 1
ATOM 832 O O . GLY A 1 107 ? -4.046 -8.196 -11.162 1.00 42.25 107 GLY A O 1
ATOM 833 N N . GLY A 1 108 ? -1.864 -7.808 -10.819 1.00 49.81 108 GLY A N 1
ATOM 834 C CA . GLY A 1 108 ? -1.357 -9.046 -11.509 1.00 49.81 108 GLY A CA 1
ATOM 835 C C . GLY A 1 108 ? 0.177 -9.173 -11.808 1.00 49.81 108 GLY A C 1
ATOM 836 O O . GLY A 1 108 ? 0.922 -8.234 -11.544 1.00 49.81 108 GLY A O 1
ATOM 837 N N . THR A 1 109 ? 0.661 -10.310 -12.371 1.00 50.66 109 THR A N 1
ATOM 838 C CA . THR A 1 109 ? 2.088 -10.606 -12.766 1.00 50.66 109 THR A CA 1
ATOM 839 C C . THR A 1 109 ? 2.280 -10.820 -14.291 1.00 50.66 109 THR A C 1
ATOM 841 O O . THR A 1 109 ? 1.308 -11.148 -14.964 1.00 50.66 109 THR A O 1
ATOM 844 N N . LYS A 1 110 ? 3.496 -10.678 -14.874 1.00 50.78 110 LYS A N 1
ATOM 845 C CA . LYS A 1 110 ? 3.725 -10.560 -16.352 1.00 50.78 110 LYS A CA 1
ATOM 846 C C . LYS A 1 110 ? 3.172 -11.670 -17.268 1.00 50.78 110 LYS A C 1
ATOM 848 O O . LYS A 1 110 ? 2.768 -11.339 -18.383 1.00 50.78 110 LYS A O 1
ATOM 853 N N . TRP A 1 111 ? 3.183 -12.950 -16.878 1.00 62.81 111 TRP A N 1
ATOM 854 C CA . TRP A 1 111 ? 2.743 -14.051 -17.766 1.00 62.81 111 TRP A CA 1
ATOM 855 C C . TRP A 1 111 ? 1.510 -14.801 -17.261 1.00 62.81 111 TRP A C 1
ATOM 857 O O . TRP A 1 111 ? 0.643 -15.139 -18.065 1.00 62.81 111 TRP A O 1
ATOM 867 N N . LEU A 1 112 ? 1.384 -15.010 -15.946 1.00 60.50 112 LEU A N 1
ATOM 868 C CA . LEU A 1 112 ? 0.309 -15.827 -15.379 1.00 60.50 112 LEU A CA 1
ATOM 869 C C . LEU A 1 112 ? -1.082 -15.251 -15.696 1.00 60.50 112 LE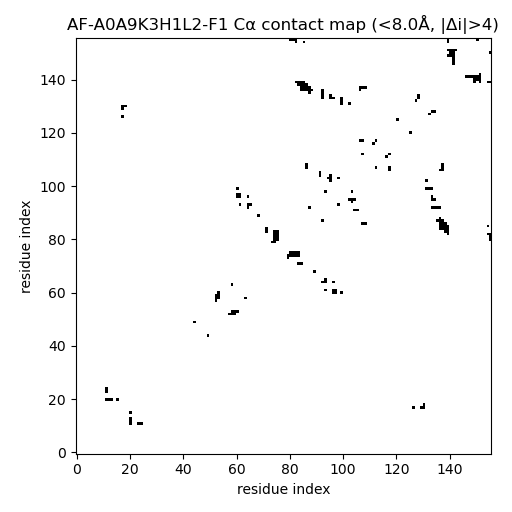U A C 1
ATOM 871 O O . LEU A 1 112 ? -1.997 -16.017 -15.987 1.00 60.50 112 LEU A O 1
ATOM 875 N N . HIS A 1 113 ? -1.221 -13.918 -15.764 1.00 56.06 113 HIS A N 1
ATOM 876 C CA . HIS A 1 113 ? -2.479 -13.259 -16.149 1.00 56.06 113 HIS A CA 1
ATOM 877 C C . HIS A 1 113 ? -2.976 -13.639 -17.556 1.00 56.06 113 HIS A C 1
ATOM 879 O O . HIS A 1 113 ? -4.170 -13.534 -17.826 1.00 56.06 113 HIS A O 1
ATOM 885 N N . LYS A 1 114 ? -2.077 -14.077 -18.452 1.00 64.75 114 LYS A N 1
ATOM 886 C CA . LYS A 1 114 ? -2.393 -14.446 -19.843 1.00 64.75 114 LYS A CA 1
ATOM 887 C C . LYS A 1 114 ? -2.978 -15.853 -19.962 1.00 64.75 114 LYS A C 1
ATOM 889 O O . LYS A 1 114 ? -3.678 -16.132 -20.926 1.00 64.75 114 LYS A O 1
ATOM 894 N N . VAL A 1 115 ? -2.696 -16.726 -18.990 1.00 71.12 115 VAL A N 1
ATOM 895 C CA . VAL A 1 115 ? -3.219 -18.106 -18.928 1.00 71.12 115 VAL A CA 1
ATOM 896 C C . VAL A 1 115 ? -4.301 -18.285 -17.860 1.00 71.12 115 VAL A C 1
ATOM 898 O O . VAL A 1 115 ? -5.113 -19.202 -17.950 1.00 71.12 115 VAL A O 1
ATOM 901 N N . ARG A 1 116 ? -4.335 -17.412 -16.845 1.00 61.75 116 ARG A N 1
ATOM 902 C CA . ARG A 1 116 ? -5.314 -17.418 -15.756 1.00 61.75 116 ARG A CA 1
ATOM 903 C C . ARG A 1 116 ? -5.618 -15.987 -15.318 1.00 61.75 116 ARG A C 1
ATOM 905 O O . ARG A 1 116 ? -4.798 -15.342 -14.669 1.00 61.75 116 ARG A O 1
ATOM 912 N N . ALA A 1 117 ? -6.831 -15.522 -15.601 1.00 64.88 117 ALA A N 1
ATOM 913 C CA . ALA A 1 117 ? -7.339 -14.284 -15.021 1.00 64.88 117 ALA A CA 1
ATOM 914 C C . ALA A 1 117 ? -7.413 -14.398 -13.486 1.00 64.88 117 ALA A C 1
ATOM 916 O O . ALA A 1 117 ? -7.930 -15.386 -12.953 1.00 64.88 117 ALA A O 1
ATOM 917 N N . CYS A 1 118 ? -6.918 -13.380 -12.779 1.00 64.06 118 CYS A N 1
ATOM 918 C CA . CYS A 1 118 ? -7.172 -13.214 -11.350 1.00 64.06 118 CYS A CA 1
ATOM 919 C C . CYS A 1 118 ? -8.596 -12.662 -11.198 1.00 64.06 118 CYS A C 1
ATOM 921 O O . CYS A 1 118 ? -8.888 -11.600 -11.744 1.00 64.06 118 CYS A O 1
ATOM 923 N N . LYS A 1 119 ? -9.489 -13.414 -10.545 1.00 69.31 119 LYS A N 1
ATOM 924 C CA . LYS A 1 119 ? -10.911 -13.049 -10.387 1.00 69.31 119 LYS A CA 1
ATOM 925 C C . LYS A 1 119 ? -11.234 -12.416 -9.036 1.00 69.31 119 LYS A C 1
ATOM 927 O O . LYS A 1 119 ? -12.184 -11.653 -8.940 1.00 69.31 119 LYS A O 1
ATOM 932 N N . GLU A 1 120 ? -10.445 -12.768 -8.033 1.00 75.88 120 GLU A N 1
ATOM 933 C CA . GLU A 1 120 ? -10.613 -12.463 -6.616 1.00 75.88 120 GLU A CA 1
ATOM 934 C C . GLU A 1 120 ? -9.230 -12.094 -6.052 1.00 75.88 120 GLU A C 1
ATOM 936 O O . GLU A 1 120 ? -8.199 -12.490 -6.618 1.00 75.88 120 GLU A O 1
ATOM 941 N N . ASP A 1 121 ? -9.198 -11.344 -4.951 1.00 80.38 121 ASP A N 1
ATOM 942 C CA . ASP A 1 121 ? -7.968 -11.074 -4.205 1.00 80.38 121 ASP A CA 1
ATOM 943 C C . ASP A 1 121 ? -7.496 -12.317 -3.426 1.00 80.38 121 ASP A C 1
ATOM 945 O O . ASP A 1 121 ? -8.263 -13.222 -3.102 1.00 80.38 121 ASP A O 1
ATOM 949 N N . ALA A 1 122 ? -6.210 -12.359 -3.071 1.00 79.56 122 ALA A N 1
ATOM 950 C CA . ALA A 1 122 ? -5.726 -13.343 -2.104 1.00 79.56 122 ALA A CA 1
ATOM 951 C C . ALA A 1 122 ? -6.179 -12.957 -0.683 1.00 79.56 122 ALA A C 1
ATOM 953 O O . ALA A 1 122 ? -6.157 -11.780 -0.333 1.00 79.56 122 ALA A O 1
ATOM 954 N N . ALA A 1 123 ? -6.488 -13.930 0.180 1.00 83.88 123 ALA A N 1
ATOM 955 C CA . ALA A 1 123 ? -7.088 -13.698 1.505 1.00 83.88 123 ALA A CA 1
ATOM 956 C C . ALA A 1 123 ? -6.263 -12.831 2.493 1.00 83.88 123 ALA A C 1
ATOM 958 O O . ALA A 1 123 ? -6.761 -12.444 3.550 1.00 83.88 123 ALA A O 1
ATOM 959 N N . CYS A 1 124 ? -4.988 -12.543 2.216 1.00 83.38 124 CYS A N 1
ATOM 960 C CA . CYS A 1 124 ? -4.209 -11.528 2.942 1.00 83.38 124 CYS A CA 1
ATOM 961 C C . CYS A 1 124 ? -4.396 -10.116 2.355 1.00 83.38 124 CYS A C 1
ATOM 963 O O . CYS A 1 124 ? -4.462 -9.142 3.098 1.00 83.38 124 CYS A O 1
ATOM 965 N N . VAL A 1 125 ? -4.532 -10.016 1.032 1.00 84.31 125 VAL A N 1
ATOM 966 C CA . VAL A 1 125 ? -4.770 -8.778 0.282 1.00 84.31 125 VAL A CA 1
ATOM 967 C C . VAL A 1 125 ? -6.187 -8.263 0.534 1.00 84.31 125 VAL A C 1
ATOM 969 O O . VAL A 1 125 ? -6.351 -7.097 0.877 1.00 84.31 125 VAL A O 1
ATOM 972 N N . GLU A 1 126 ? -7.182 -9.151 0.478 1.00 83.38 126 GLU A N 1
ATOM 973 C CA . GLU A 1 126 ? -8.580 -8.872 0.827 1.00 83.38 126 GLU A CA 1
ATOM 974 C C . GLU A 1 126 ? -8.696 -8.286 2.245 1.00 83.38 126 GLU A C 1
ATOM 976 O O . GLU A 1 126 ? -9.278 -7.219 2.438 1.00 83.38 126 GLU A O 1
ATOM 981 N N . ARG A 1 127 ? -8.064 -8.928 3.240 1.00 83.56 127 ARG A N 1
ATOM 982 C CA . ARG A 1 127 ? -8.038 -8.438 4.629 1.00 83.56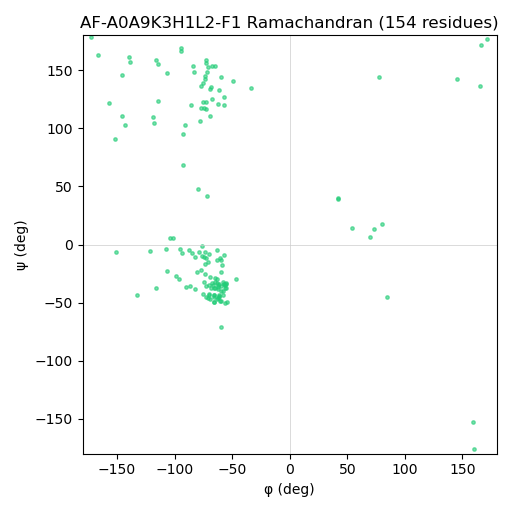 127 ARG A CA 1
ATOM 983 C C . ARG A 1 127 ? -7.401 -7.053 4.736 1.00 83.56 127 ARG A C 1
ATOM 985 O O . ARG A 1 127 ? -8.010 -6.162 5.324 1.00 83.56 127 ARG A O 1
ATOM 992 N N . LEU A 1 128 ? -6.232 -6.835 4.127 1.00 85.75 128 LEU A N 1
ATOM 993 C CA . LEU A 1 128 ? -5.578 -5.519 4.101 1.00 85.75 128 LEU A CA 1
ATOM 994 C C . LEU A 1 128 ? -6.476 -4.445 3.462 1.00 85.75 128 LEU A C 1
ATOM 996 O O . LEU A 1 128 ? -6.616 -3.351 4.012 1.00 85.75 128 LEU A O 1
ATOM 1000 N N . ARG A 1 129 ? -7.142 -4.765 2.347 1.00 81.62 129 ARG A N 1
ATOM 1001 C CA . ARG A 1 129 ? -8.083 -3.869 1.661 1.00 81.62 129 ARG A CA 1
ATOM 1002 C C . ARG A 1 129 ? -9.340 -3.596 2.496 1.00 81.62 129 ARG A C 1
ATOM 1004 O O . ARG A 1 129 ? -9.833 -2.469 2.496 1.00 81.62 129 ARG A O 1
ATOM 1011 N N . SER A 1 130 ? -9.821 -4.578 3.264 1.00 80.50 130 SER A N 1
ATOM 1012 C CA . SER A 1 130 ? -10.942 -4.407 4.202 1.00 80.50 130 SER A CA 1
ATOM 1013 C C . SER A 1 130 ? -10.621 -3.397 5.316 1.00 80.50 130 SER A C 1
ATOM 1015 O O . SER A 1 130 ? -11.489 -2.609 5.691 1.00 80.50 130 SER A O 1
ATOM 1017 N N . CYS A 1 131 ? -9.354 -3.330 5.747 1.00 81.31 131 CYS A N 1
ATOM 1018 C CA . CYS A 1 131 ? -8.823 -2.310 6.659 1.00 81.31 131 CYS A CA 1
ATOM 1019 C C . CYS A 1 131 ? -8.567 -0.942 5.993 1.00 81.31 131 CYS A C 1
ATOM 1021 O O . CYS A 1 131 ? -8.121 -0.017 6.669 1.00 81.31 131 CYS A O 1
ATOM 1023 N N . GLY A 1 132 ? -8.803 -0.798 4.683 1.00 80.62 132 GLY A N 1
ATOM 1024 C CA . GLY A 1 132 ? -8.534 0.431 3.929 1.00 80.62 132 GLY A CA 1
ATOM 1025 C C . GLY A 1 132 ? -7.073 0.631 3.508 1.00 80.62 132 GLY A C 1
ATOM 1026 O O . GLY A 1 132 ? -6.692 1.753 3.183 1.00 80.62 132 GLY A O 1
ATOM 1027 N N . ALA A 1 133 ? -6.237 -0.415 3.508 1.00 85.69 133 ALA A N 1
ATOM 1028 C CA . ALA A 1 133 ? -4.853 -0.296 3.051 1.00 85.69 133 ALA A CA 1
ATOM 1029 C C . ALA A 1 133 ? -4.765 -0.051 1.531 1.00 85.69 133 ALA A C 1
ATOM 1031 O O . ALA A 1 133 ? -5.419 -0.730 0.739 1.00 85.69 133 ALA A O 1
ATOM 1032 N N . ILE A 1 134 ? -3.900 0.885 1.132 1.00 85.06 134 ILE A N 1
ATOM 1033 C CA . ILE A 1 134 ? -3.626 1.227 -0.271 1.00 85.06 134 ILE A CA 1
ATOM 1034 C C . ILE A 1 134 ? -2.557 0.276 -0.815 1.00 85.06 134 ILE A C 1
ATOM 1036 O O . ILE A 1 134 ? -1.428 0.246 -0.319 1.00 85.06 134 ILE A O 1
ATOM 1040 N N . LEU A 1 135 ? -2.887 -0.485 -1.857 1.00 86.19 135 LEU A N 1
ATOM 1041 C CA . LEU A 1 135 ? -1.962 -1.425 -2.482 1.00 86.19 135 LEU A CA 1
ATOM 1042 C C . LEU A 1 135 ? -1.199 -0.745 -3.619 1.00 86.19 135 LEU A C 1
ATOM 1044 O O . LEU A 1 135 ? -1.718 -0.581 -4.719 1.00 86.19 135 LEU A O 1
ATOM 1048 N N . VAL A 1 136 ? 0.055 -0.387 -3.346 1.00 84.50 136 VAL A N 1
ATOM 1049 C CA . VAL A 1 136 ? 0.927 0.371 -4.263 1.00 84.50 136 VAL A CA 1
ATOM 1050 C C . VAL A 1 136 ? 1.212 -0.375 -5.577 1.00 84.50 136 VAL A C 1
ATOM 1052 O O . VAL A 1 136 ? 1.343 0.243 -6.626 1.00 84.50 136 VAL A O 1
ATOM 1055 N N . GLY A 1 137 ? 1.322 -1.703 -5.543 1.00 78.00 137 GLY A N 1
ATOM 1056 C CA . GLY A 1 137 ? 1.650 -2.503 -6.722 1.00 78.00 137 GLY A CA 1
ATOM 1057 C C . GLY A 1 137 ? 2.197 -3.877 -6.353 1.00 78.00 137 GLY A C 1
ATOM 1058 O O . GLY A 1 137 ? 1.884 -4.421 -5.292 1.00 78.00 137 GLY A O 1
ATOM 1059 N N . LYS A 1 138 ? 3.021 -4.446 -7.236 1.00 79.94 138 LYS A N 1
ATOM 1060 C CA . LYS A 1 138 ? 3.797 -5.671 -7.005 1.00 79.94 138 LYS A CA 1
ATOM 1061 C C . LYS A 1 138 ? 5.285 -5.320 -7.009 1.00 79.94 138 LYS A C 1
ATOM 1063 O O . LYS A 1 138 ? 5.772 -4.733 -7.973 1.00 79.94 138 LYS A O 1
ATOM 1068 N N . THR A 1 139 ? 5.980 -5.649 -5.925 1.00 83.00 139 THR A N 1
ATOM 1069 C CA . THR A 1 139 ? 7.425 -5.434 -5.767 1.00 83.00 139 THR A CA 1
ATOM 1070 C C . THR A 1 139 ? 8.231 -6.417 -6.612 1.00 83.00 139 THR A C 1
ATOM 1072 O O . THR A 1 139 ? 7.743 -7.506 -6.924 1.00 83.00 139 THR A O 1
ATOM 1075 N N . ASN A 1 140 ? 9.471 -6.063 -6.949 1.00 80.25 140 ASN A N 1
ATOM 1076 C CA . ASN A 1 140 ? 10.422 -7.023 -7.512 1.00 80.25 140 ASN A CA 1
ATOM 1077 C C . ASN A 1 140 ? 10.823 -8.095 -6.478 1.00 80.25 140 ASN A C 1
ATOM 1079 O O . ASN A 1 140 ? 10.736 -7.876 -5.268 1.00 80.25 140 ASN A O 1
ATOM 1083 N N . MET A 1 141 ? 11.217 -9.267 -6.971 1.00 81.88 141 MET A N 1
ATOM 1084 C CA . MET A 1 141 ? 11.726 -10.411 -6.211 1.00 81.88 141 MET A CA 1
ATOM 1085 C C . MET A 1 141 ? 12.379 -11.413 -7.173 1.00 81.88 141 MET A C 1
ATOM 1087 O O . MET A 1 141 ? 12.057 -11.409 -8.363 1.00 81.88 141 MET A O 1
ATOM 1091 N N . HIS A 1 142 ? 13.199 -12.337 -6.659 1.00 82.38 142 HIS A N 1
ATOM 1092 C CA . HIS A 1 142 ? 13.659 -13.496 -7.435 1.00 82.38 142 HIS A CA 1
ATOM 1093 C C . HIS A 1 142 ? 12.493 -14.218 -8.114 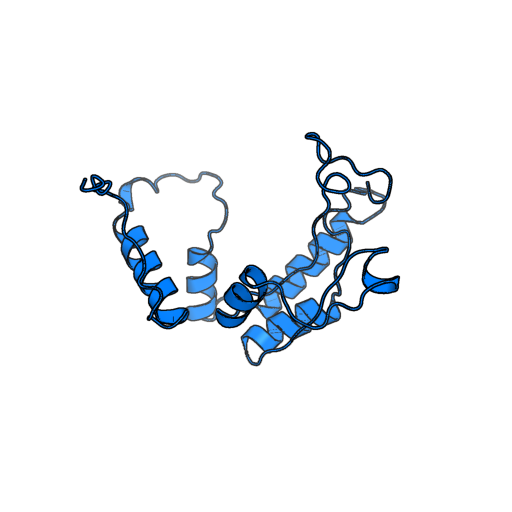1.00 82.38 142 HIS A C 1
ATOM 1095 O O . HIS A 1 142 ? 11.426 -14.400 -7.518 1.00 82.38 142 HIS A O 1
ATOM 1101 N N . GLU A 1 143 ? 12.707 -14.672 -9.349 1.00 74.81 143 GLU A N 1
ATOM 1102 C CA . GLU A 1 143 ? 11.684 -15.399 -10.094 1.00 74.81 143 GLU A CA 1
ATOM 1103 C C . GLU A 1 143 ? 11.221 -16.644 -9.323 1.00 74.81 143 GLU A C 1
ATOM 1105 O O . GLU A 1 143 ? 12.026 -17.442 -8.847 1.00 74.81 143 GLU A O 1
ATOM 1110 N N . LEU A 1 144 ? 9.900 -16.760 -9.134 1.00 79.19 144 LEU A N 1
ATOM 1111 C CA . LEU A 1 144 ? 9.238 -17.789 -8.317 1.00 79.19 144 LEU A CA 1
ATOM 1112 C C . LEU A 1 144 ? 9.742 -17.892 -6.856 1.00 79.19 144 LEU A C 1
ATOM 1114 O O . LEU A 1 144 ? 9.430 -18.864 -6.173 1.00 79.19 144 LEU A O 1
ATOM 1118 N N . GLY A 1 145 ? 10.496 -16.903 -6.360 1.00 81.31 145 GLY A N 1
ATOM 1119 C CA . GLY A 1 145 ? 11.182 -16.958 -5.064 1.00 81.31 145 GLY A CA 1
ATOM 1120 C C . GLY A 1 145 ? 12.415 -17.872 -5.040 1.00 81.31 145 GLY A C 1
ATOM 1121 O O . GLY A 1 145 ? 12.907 -18.193 -3.962 1.00 81.31 145 GLY A O 1
ATOM 1122 N N . ALA A 1 146 ? 12.924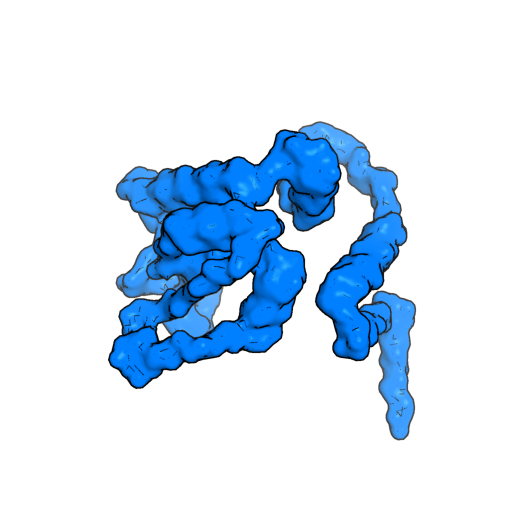 -18.301 -6.199 1.00 83.75 146 ALA A N 1
ATOM 1123 C CA . ALA A 1 146 ? 13.973 -19.314 -6.332 1.00 83.75 146 ALA A CA 1
ATOM 1124 C C . ALA A 1 146 ? 15.406 -18.781 -6.084 1.00 83.75 146 ALA A C 1
ATOM 1126 O O . ALA A 1 146 ? 16.320 -19.040 -6.864 1.00 83.75 146 ALA A O 1
ATOM 1127 N N . GLY A 1 147 ? 15.617 -18.030 -4.999 1.00 84.94 147 GLY A N 1
ATOM 1128 C CA . GLY A 1 147 ? 16.939 -17.588 -4.542 1.00 84.94 147 GLY A CA 1
ATOM 1129 C C . GLY A 1 147 ? 16.891 -16.379 -3.605 1.00 84.94 147 GLY A C 1
ATOM 1130 O O . GLY A 1 147 ? 15.821 -15.938 -3.190 1.00 84.94 147 GLY A O 1
ATOM 1131 N N . THR A 1 148 ? 18.067 -15.880 -3.217 1.00 88.75 148 THR A N 1
ATOM 1132 C CA . THR A 1 148 ? 18.245 -15.092 -1.981 1.00 88.75 148 THR A CA 1
ATOM 1133 C C . THR A 1 148 ? 18.804 -13.678 -2.168 1.00 88.75 148 THR A C 1
ATOM 1135 O O . THR A 1 148 ? 18.869 -12.937 -1.191 1.00 88.75 148 THR A O 1
ATOM 1138 N N . SER A 1 149 ? 19.197 -13.271 -3.381 1.00 86.88 149 SER A N 1
ATOM 1139 C CA . SER A 1 149 ? 19.907 -11.998 -3.630 1.00 86.88 149 SER A CA 1
ATOM 1140 C C . SER A 1 149 ? 19.057 -10.876 -4.247 1.00 86.88 149 SER A C 1
ATOM 1142 O O . SER A 1 149 ? 19.586 -9.823 -4.591 1.00 86.88 149 SER A O 1
ATOM 1144 N N . GLY A 1 150 ? 17.745 -11.070 -4.408 1.00 79.31 150 GLY A N 1
ATOM 1145 C CA . GLY A 1 150 ? 16.821 -10.063 -4.956 1.00 79.31 150 GLY A CA 1
ATOM 1146 C C . GLY A 1 150 ? 16.742 -10.026 -6.488 1.00 79.31 150 GLY A C 1
ATOM 1147 O O . GLY A 1 150 ? 15.628 -10.071 -6.997 1.00 79.31 150 GLY A O 1
ATOM 1148 N N . ILE A 1 151 ? 17.891 -10.071 -7.180 1.00 80.88 151 ILE A N 1
ATOM 1149 C CA . ILE A 1 151 ? 18.087 -10.045 -8.655 1.00 80.88 151 ILE A CA 1
ATOM 1150 C C . ILE A 1 151 ? 16.969 -10.743 -9.455 1.00 80.88 151 ILE A C 1
ATOM 1152 O O . ILE A 1 151 ? 16.611 -11.883 -9.151 1.00 80.88 151 ILE A O 1
ATOM 1156 N N . ASN A 1 152 ? 16.487 -10.123 -10.536 1.00 76.69 152 ASN A N 1
ATOM 1157 C CA . ASN A 1 152 ? 15.571 -10.758 -11.478 1.00 76.69 152 ASN A CA 1
ATOM 1158 C C . ASN A 1 152 ? 15.848 -10.343 -12.943 1.00 76.69 152 ASN A C 1
ATOM 1160 O O . ASN A 1 152 ? 15.371 -9.299 -13.385 1.00 76.69 152 ASN A O 1
ATOM 1164 N N . PRO A 1 153 ? 16.489 -11.194 -13.774 1.00 76.81 153 PRO A N 1
ATOM 1165 C CA . PRO A 1 153 ? 16.839 -10.870 -15.167 1.00 76.81 153 PRO A CA 1
ATOM 1166 C C . PRO A 1 153 ? 15.678 -10.465 -16.099 1.00 76.81 153 PRO A C 1
ATOM 1168 O O . PRO A 1 153 ? 15.916 -10.033 -17.225 1.00 76.81 153 PRO A O 1
ATOM 1171 N N . HIS A 1 154 ? 14.420 -10.607 -15.671 1.00 70.31 154 HIS A N 1
ATOM 1172 C CA . HIS A 1 154 ? 13.240 -10.153 -16.410 1.00 70.31 154 HIS A CA 1
ATOM 1173 C C . HIS A 1 154 ? 12.720 -8.763 -15.992 1.00 70.31 154 HIS A C 1
ATOM 1175 O O . HIS A 1 154 ? 11.755 -8.281 -16.602 1.00 70.31 154 HIS A O 1
ATOM 1181 N N . TYR A 1 155 ? 13.309 -8.131 -14.970 1.00 67.12 155 TYR A N 1
ATOM 1182 C CA . TYR A 1 155 ? 12.888 -6.834 -14.416 1.00 67.12 155 TYR A CA 1
ATOM 1183 C C . TYR A 1 155 ? 14.017 -5.985 -13.783 1.00 67.12 155 TYR A C 1
ATOM 1185 O O . TYR A 1 155 ? 13.729 -4.857 -13.393 1.00 67.12 155 TYR A O 1
ATOM 1193 N N . GLY A 1 156 ? 15.241 -6.515 -13.658 1.00 62.59 156 GLY A N 1
ATOM 1194 C CA . GLY A 1 156 ? 16.319 -6.017 -1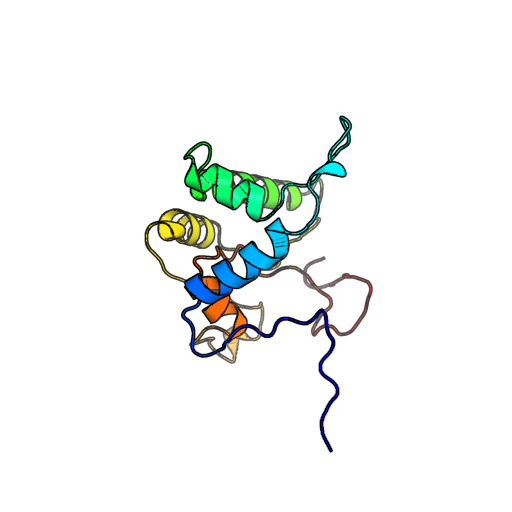2.788 1.00 62.59 156 GLY A CA 1
ATOM 1195 C C . GLY A 1 156 ? 16.667 -7.055 -11.724 1.00 62.59 156 GLY A C 1
ATOM 1196 O O . GLY A 1 156 ? 15.805 -7.298 -10.854 1.00 62.59 156 GLY A O 1
#

Radius of 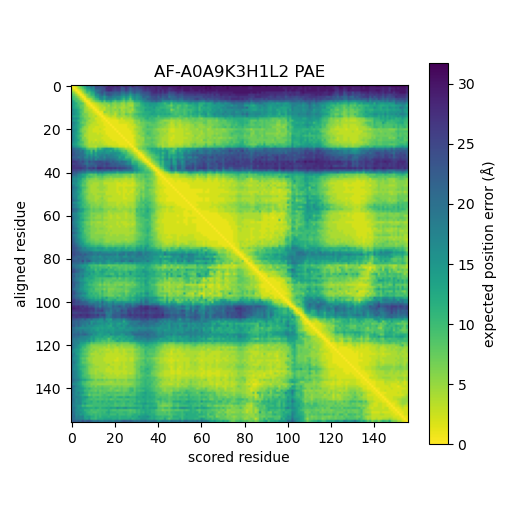gyration: 19.36 Å; Cα contacts (8 Å, |Δi|>4): 114; chains: 1; bounding box: 35×50×48 Å

pLDDT: mean 74.88, std 13.35, range [33.12, 93.19]

Organism: Helianthus annuus (NCBI:txid4232)